Protein AF-E3Q0D8-F1 (afdb_monomer)

Solvent-accessible surface area (backbone atoms only — not comparable to full-atom values): 6559 Å² total; per-residue (Å²): 130,74,66,62,73,52,66,39,79,64,91,61,89,80,57,97,42,73,70,54,37,69,76,70,56,56,75,37,83,59,59,44,52,78,49,40,31,34,50,74,58,92,93,47,76,46,77,37,57,70,20,91,94,36,75,46,82,77,74,48,62,38,68,51,99,88,40,67,55,82,80,84,57,82,98,58,88,88,88,84,88,85,88,58,92,84,63,55,92,96,65,84,92,84,132

Organism: NCBI:txid41248

Foldseek 3Di:
DPWWDDWDWDDDPQDPDPVCCVVPIDTHGDPCCQAFVWDDDDPDIDGDQDHPPDGTDDTFDAPDNPHGDDDPPVVHDDDDDDDCVPPDPPDDDDD

Nearest PDB structures (foldseek):
  4xeb-assembly1_A  TM=9.530E-01  e=1.441E-03  Talaromyces funiculosus
  2yok-assembly1_A  TM=9.432E-01  e=2.508E-03  Trichoderma harzianum
  1z3t-assembly1_A  TM=9.391E-01  e=4.644E-03  Phanerodontia chrysosporium

Mean predicted aligned error: 7.26 Å

pLDDT: mean 85.74, std 16.74, range [37.97, 98.19]

Radius of gyration: 16.51 Å; Cα contacts (8 Å, |Δi|>4): 101; chains: 1; bounding box: 48×28×31 Å

Secondary structure (DSSP, 8-state):
--B----EE--S---SSHHHHHHH--EE---TTTTT-EEEETTEEEE-SEETTEE-----BBSSSS-B-----TT---------TT--TT-----

Structure (mmCIF, N/CA/C/O backbone):
data_AF-E3Q0D8-F1
#
_entry.id   AF-E3Q0D8-F1
#
loop_
_atom_site.group_PDB
_atom_site.id
_atom_site.type_symbol
_atom_site.label_atom_id
_atom_site.label_alt_id
_atom_site.label_comp_id
_atom_site.label_asym_id
_atom_site.label_entity_id
_atom_site.label_seq_id
_atom_site.pdbx_PDB_ins_code
_atom_site.Cartn_x
_atom_site.Cartn_y
_atom_site.Cartn_z
_atom_site.occupancy
_atom_site.B_iso_or_equiv
_atom_site.auth_seq_id
_atom_site.auth_comp_id
_atom_site.auth_asym_id
_atom_site.auth_atom_id
_atom_site.pdbx_PDB_model_num
ATOM 1 N N . THR A 1 1 ? -5.169 11.570 0.676 1.00 37.97 1 THR A N 1
ATOM 2 C CA . THR A 1 1 ? -5.044 10.106 0.767 1.00 37.97 1 THR A CA 1
ATOM 3 C C . THR A 1 1 ? -3.684 9.784 1.361 1.00 37.97 1 THR A C 1
ATOM 5 O O . THR A 1 1 ? -2.697 9.794 0.642 1.00 37.97 1 THR A O 1
ATOM 8 N N . LYS A 1 2 ? -3.605 9.664 2.697 1.00 43.53 2 LYS A N 1
ATOM 9 C CA . LYS A 1 2 ? -2.380 9.280 3.418 1.00 43.53 2 LYS A CA 1
ATOM 10 C C . LYS A 1 2 ? -2.266 7.773 3.329 1.00 43.53 2 LYS A C 1
ATOM 12 O O . LYS A 1 2 ? -2.866 7.052 4.115 1.00 43.53 2 LYS A O 1
ATOM 17 N N . LEU A 1 3 ? -1.604 7.299 2.298 1.00 49.88 3 LEU A N 1
ATOM 18 C CA . LEU A 1 3 ? -1.461 5.879 2.091 1.00 49.88 3 LEU A CA 1
ATOM 19 C C . LEU A 1 3 ? 0.013 5.627 1.832 1.00 49.88 3 LEU A C 1
ATOM 21 O O . LEU A 1 3 ? 0.626 6.317 1.020 1.00 49.88 3 LEU A O 1
ATOM 25 N N . LEU A 1 4 ? 0.492 4.562 2.475 1.00 55.09 4 LEU A N 1
ATOM 26 C CA . LEU A 1 4 ? 1.740 3.857 2.221 1.00 55.09 4 LEU A CA 1
ATOM 27 C C . LEU A 1 4 ? 2.957 4.400 3.001 1.00 55.09 4 LEU A C 1
ATOM 29 O O . LEU A 1 4 ? 3.336 5.565 2.898 1.00 55.09 4 LEU A O 1
ATOM 33 N N . HIS A 1 5 ? 3.582 3.503 3.770 1.00 50.09 5 HIS A N 1
ATOM 34 C CA . HIS A 1 5 ? 4.936 3.630 4.314 1.00 50.09 5 HIS A CA 1
ATOM 35 C C . HIS A 1 5 ? 5.733 2.395 3.849 1.00 50.09 5 HIS A C 1
ATOM 37 O O . HIS A 1 5 ? 5.697 1.336 4.471 1.00 50.09 5 HIS A O 1
ATOM 43 N N . GLY A 1 6 ? 6.369 2.495 2.686 1.00 50.31 6 GLY A N 1
ATOM 44 C CA . GLY A 1 6 ? 7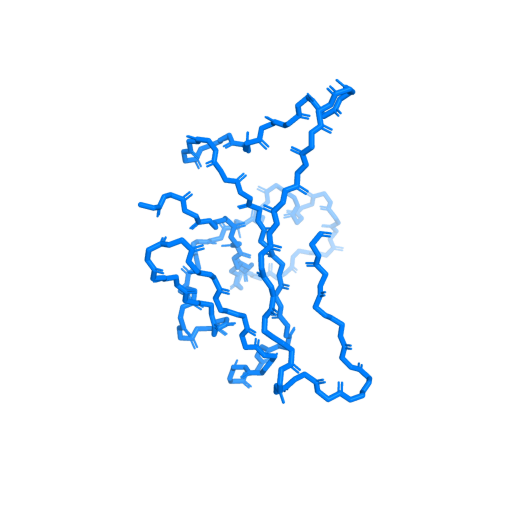.405 1.607 2.184 1.00 50.31 6 GLY A CA 1
ATOM 45 C C . GLY A 1 6 ? 8.721 2.359 2.305 1.00 50.31 6 GLY A C 1
ATOM 46 O O . GLY A 1 6 ? 8.806 3.513 1.896 1.00 50.31 6 GLY A O 1
ATOM 47 N N . GLN A 1 7 ? 9.717 1.744 2.926 1.00 48.19 7 GLN A N 1
ATOM 48 C CA . GLN A 1 7 ? 11.027 2.357 3.116 1.00 48.19 7 GLN A CA 1
ATOM 49 C C . GLN A 1 7 ? 12.081 1.558 2.353 1.00 48.19 7 GLN A C 1
ATOM 51 O O . GLN A 1 7 ? 12.018 0.327 2.312 1.00 48.19 7 GLN A O 1
ATOM 56 N N . HIS A 1 8 ? 13.024 2.262 1.730 1.00 51.22 8 HIS A N 1
ATOM 57 C CA . HIS A 1 8 ? 14.141 1.670 0.997 1.00 51.22 8 HIS A CA 1
ATOM 58 C C . HIS A 1 8 ? 15.390 1.644 1.885 1.00 51.22 8 HIS A C 1
ATOM 60 O O . HIS A 1 8 ? 15.632 2.581 2.642 1.00 51.22 8 HIS A O 1
ATOM 66 N N . LEU A 1 9 ? 16.194 0.583 1.807 1.00 51.81 9 LEU A N 1
ATOM 67 C CA . LEU A 1 9 ? 17.475 0.521 2.515 1.00 51.81 9 LEU A CA 1
ATOM 68 C C . LEU A 1 9 ? 18.547 1.230 1.680 1.00 51.81 9 LEU A C 1
ATOM 70 O O . LEU A 1 9 ? 18.930 0.740 0.618 1.00 51.81 9 LEU A O 1
ATOM 74 N N . GLY A 1 10 ? 19.037 2.373 2.160 1.00 49.75 10 GLY A N 1
ATOM 75 C CA . GLY A 1 10 ? 20.136 3.098 1.526 1.00 49.75 10 GLY A CA 1
ATOM 76 C C . GLY A 1 10 ? 21.464 2.328 1.605 1.00 49.75 10 GLY A C 1
ATOM 77 O O . GLY A 1 10 ? 21.812 1.741 2.631 1.00 49.75 10 GLY A O 1
ATOM 78 N N . HIS A 1 11 ? 22.241 2.335 0.517 1.00 49.47 11 HIS A N 1
ATOM 79 C CA . HIS A 1 11 ? 23.555 1.684 0.442 1.00 49.47 11 HIS A CA 1
ATOM 80 C C . HIS A 1 11 ? 24.655 2.534 1.110 1.00 49.47 11 HIS A C 1
ATOM 82 O O . HIS A 1 11 ? 25.438 3.217 0.449 1.00 49.47 11 HIS A O 1
ATOM 88 N N . HIS A 1 12 ? 24.763 2.453 2.436 1.00 54.84 12 HIS A N 1
ATOM 89 C CA . HIS A 1 12 ? 26.030 2.685 3.139 1.00 54.84 12 HIS A CA 1
ATOM 90 C C . HIS A 1 12 ? 26.791 1.363 3.298 1.00 54.84 12 HIS A C 1
ATOM 92 O O . HIS A 1 12 ? 26.188 0.292 3.270 1.00 54.84 12 HIS A O 1
ATOM 98 N N . SER A 1 13 ? 28.126 1.423 3.389 1.00 60.03 13 SER A N 1
ATOM 99 C CA . SER A 1 13 ? 29.011 0.252 3.513 1.00 60.03 13 SER A CA 1
ATOM 100 C C . SER A 1 13 ? 28.435 -0.767 4.500 1.00 60.03 13 SER A C 1
ATOM 102 O O . SER A 1 13 ? 28.353 -0.476 5.692 1.00 60.03 13 SER A O 1
ATOM 104 N N . LEU A 1 14 ? 27.999 -1.926 3.992 1.00 60.16 14 LEU A N 1
ATOM 105 C CA . LEU A 1 14 ? 27.160 -2.848 4.754 1.00 60.16 14 LEU A CA 1
ATOM 106 C C . LEU A 1 14 ? 27.906 -3.367 5.996 1.00 60.16 14 LEU A C 1
ATOM 108 O O . LEU A 1 14 ? 28.975 -3.978 5.865 1.00 60.16 14 LEU A O 1
ATOM 112 N N . PRO A 1 15 ? 27.375 -3.141 7.205 1.00 63.69 15 PRO A N 1
ATOM 113 C CA . PRO A 1 15 ? 28.027 -3.585 8.424 1.00 63.69 15 PRO A CA 1
ATOM 114 C C . PRO A 1 15 ? 27.990 -5.112 8.573 1.00 63.69 15 PRO A C 1
ATOM 116 O O . PRO A 1 15 ? 26.995 -5.768 8.281 1.00 63.69 15 PRO A O 1
ATOM 119 N N . ARG A 1 16 ? 29.093 -5.693 9.067 1.00 72.19 16 ARG A N 1
ATOM 120 C CA . ARG A 1 16 ? 29.286 -7.156 9.176 1.00 72.19 16 ARG A CA 1
ATOM 121 C C . ARG A 1 16 ? 28.489 -7.832 10.301 1.00 72.19 16 ARG A C 1
ATOM 123 O O . ARG A 1 16 ? 28.617 -9.041 10.480 1.00 72.19 16 ARG A O 1
ATOM 130 N N . SER A 1 17 ? 27.719 -7.088 11.093 1.00 77.88 17 SER A N 1
ATOM 131 C CA . SER A 1 17 ? 26.917 -7.645 12.185 1.00 77.88 17 SER A CA 1
ATOM 132 C C . SER A 1 17 ? 25.548 -6.979 12.281 1.00 77.88 17 SER A C 1
ATOM 134 O O . SER A 1 17 ? 25.378 -5.799 11.971 1.00 77.88 17 SER A O 1
ATOM 136 N N . TYR A 1 18 ? 24.570 -7.754 12.750 1.00 74.00 18 TYR A N 1
ATOM 137 C CA . TYR A 1 18 ? 23.183 -7.317 12.905 1.00 74.00 18 TYR A CA 1
ATOM 138 C C . TYR A 1 18 ? 23.045 -6.074 13.799 1.00 74.00 18 TYR A C 1
ATOM 140 O O . TYR A 1 18 ? 22.316 -5.147 13.456 1.00 74.00 18 TYR A O 1
ATOM 148 N N . HIS A 1 19 ? 23.785 -6.027 14.912 1.00 74.00 19 HIS A N 1
ATOM 149 C CA . HIS A 1 19 ? 23.765 -4.882 15.826 1.00 74.00 19 HIS A CA 1
ATOM 150 C C . HIS A 1 19 ? 24.190 -3.586 15.133 1.00 74.00 19 HIS A C 1
ATOM 152 O O . HIS A 1 19 ? 23.486 -2.585 15.222 1.00 74.00 19 HIS A O 1
ATOM 158 N N . VAL A 1 20 ? 25.285 -3.629 14.373 1.00 74.94 20 VAL A N 1
ATOM 159 C CA . VAL A 1 20 ? 25.798 -2.445 13.677 1.00 74.94 20 VAL A CA 1
ATOM 160 C C . VAL A 1 20 ? 24.859 -2.036 12.532 1.00 74.94 20 VAL A C 1
ATOM 162 O O . VAL A 1 20 ? 24.640 -0.848 12.322 1.00 74.94 20 VAL A O 1
ATOM 165 N N . CYS A 1 21 ? 24.217 -2.991 11.849 1.00 74.69 21 CYS A N 1
ATOM 166 C CA . CYS A 1 21 ? 23.191 -2.697 10.839 1.00 74.69 21 CYS A CA 1
ATOM 167 C C . CY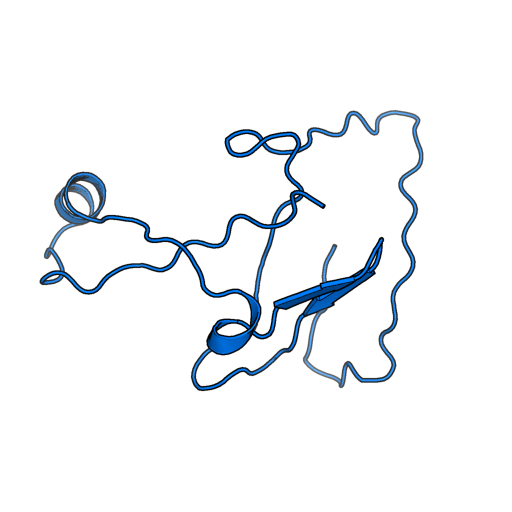S A 1 21 ? 21.987 -1.947 11.410 1.00 74.69 21 CYS A C 1
ATOM 169 O O . CYS A 1 21 ? 21.455 -1.062 10.749 1.00 74.69 21 CYS A O 1
ATOM 171 N N . ARG A 1 22 ? 21.557 -2.285 12.628 1.00 74.31 22 ARG A N 1
ATOM 172 C CA . ARG A 1 22 ? 20.392 -1.649 13.25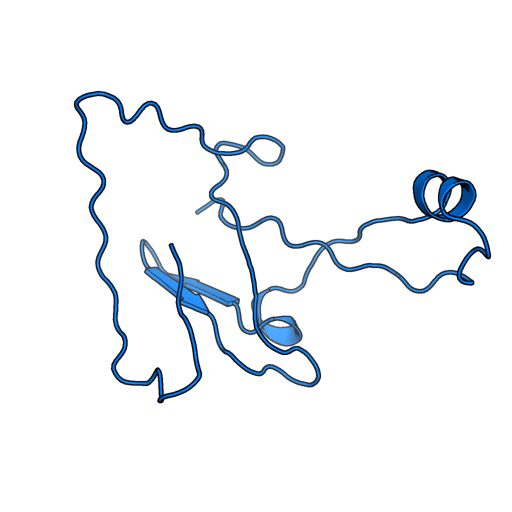1 1.00 74.31 22 ARG A CA 1
ATOM 173 C C . ARG A 1 22 ? 20.680 -0.232 13.742 1.00 74.31 22 ARG A C 1
ATOM 175 O O . ARG A 1 22 ? 19.773 0.587 13.784 1.00 74.31 22 ARG A O 1
ATOM 182 N N . GLU A 1 23 ? 21.916 0.032 14.148 1.00 74.62 23 GLU A N 1
ATOM 183 C CA . GLU A 1 23 ? 22.327 1.337 14.677 1.00 74.62 23 GLU A CA 1
ATOM 184 C C . GLU A 1 23 ? 22.747 2.317 13.576 1.00 74.62 23 GLU A C 1
ATOM 186 O O . GLU A 1 23 ? 22.566 3.520 13.736 1.00 74.62 23 GLU A O 1
ATOM 191 N N . GLN A 1 24 ? 23.304 1.816 12.469 1.00 73.62 24 GLN A N 1
ATOM 192 C CA . GLN A 1 24 ? 23.838 2.647 11.381 1.00 73.62 24 GLN A CA 1
ATOM 193 C C . GLN A 1 24 ? 22.975 2.637 10.116 1.00 73.62 24 GLN A C 1
ATOM 195 O O . GLN A 1 24 ? 23.149 3.496 9.254 1.00 73.62 24 GLN A O 1
ATOM 200 N N . GLY A 1 25 ? 22.079 1.661 9.968 1.00 66.38 25 GLY A N 1
ATOM 201 C CA . GLY A 1 25 ? 21.179 1.579 8.825 1.00 66.38 25 GLY A CA 1
ATOM 202 C C . GLY A 1 25 ? 20.088 2.640 8.911 1.00 66.38 25 GLY A C 1
ATOM 203 O O . GLY A 1 25 ? 19.357 2.698 9.898 1.00 66.38 25 GLY A O 1
ATOM 204 N N . ALA A 1 26 ? 19.963 3.452 7.862 1.00 75.62 26 ALA A N 1
ATOM 205 C CA . ALA A 1 26 ? 18.833 4.348 7.674 1.00 75.62 26 ALA A CA 1
ATOM 206 C C . ALA A 1 26 ? 17.831 3.716 6.704 1.00 75.62 26 ALA A C 1
ATOM 208 O O . ALA A 1 26 ? 18.200 3.120 5.689 1.00 75.62 26 ALA A O 1
ATOM 209 N N . LEU A 1 27 ? 16.557 3.845 7.052 1.00 78.44 27 LEU A N 1
ATOM 210 C CA . LEU A 1 27 ? 15.453 3.559 6.157 1.00 78.44 27 LEU A CA 1
ATOM 211 C C . LEU A 1 27 ? 15.048 4.876 5.498 1.00 78.44 27 LEU A C 1
ATOM 213 O O . LEU A 1 27 ? 14.600 5.800 6.177 1.00 78.44 27 LEU A O 1
ATOM 217 N N . ASP A 1 28 ? 15.245 4.956 4.188 1.00 79.69 28 ASP A N 1
ATOM 218 C CA . ASP A 1 28 ? 14.969 6.147 3.395 1.00 79.69 28 ASP A CA 1
ATOM 219 C C . ASP A 1 28 ? 13.534 6.136 2.856 1.00 79.69 28 ASP A C 1
ATOM 221 O O . ASP A 1 28 ? 12.853 5.103 2.804 1.00 79.69 28 ASP A O 1
ATOM 225 N N . GLY A 1 29 ? 13.075 7.311 2.421 1.00 78.94 29 GLY A N 1
ATOM 226 C CA . GLY A 1 29 ? 11.795 7.458 1.733 1.00 78.94 29 GLY A CA 1
ATOM 227 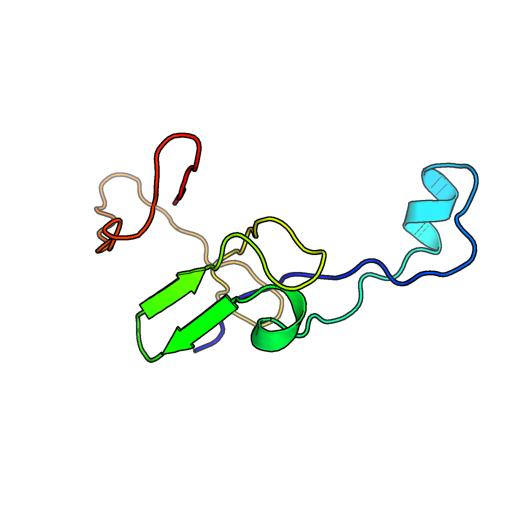C C . GLY A 1 29 ? 11.735 6.672 0.417 1.00 78.94 29 GLY A C 1
ATOM 228 O O . GLY A 1 29 ? 12.755 6.366 -0.199 1.00 78.94 29 GLY A O 1
ATOM 229 N N . ALA A 1 30 ? 10.519 6.360 -0.032 1.00 86.81 30 ALA A N 1
ATOM 230 C CA . ALA A 1 30 ? 10.269 5.617 -1.264 1.00 86.81 30 ALA A CA 1
ATOM 231 C C . ALA A 1 30 ? 9.638 6.487 -2.356 1.00 86.81 30 ALA A C 1
ATOM 233 O O . ALA A 1 30 ? 8.669 7.207 -2.107 1.00 86.81 30 ALA A O 1
ATOM 234 N N . ASP A 1 31 ? 10.107 6.325 -3.595 1.00 90.56 31 ASP A N 1
ATOM 235 C CA . ASP A 1 31 ? 9.322 6.691 -4.775 1.00 90.56 31 ASP A CA 1
ATOM 236 C C . ASP A 1 31 ? 8.402 5.521 -5.150 1.00 90.56 31 ASP A C 1
ATOM 238 O O . ASP A 1 31 ? 8.781 4.578 -5.851 1.00 90.56 31 ASP A O 1
ATOM 242 N N . TYR A 1 32 ? 7.173 5.575 -4.640 1.00 92.69 32 TYR A N 1
ATOM 243 C CA . TYR A 1 32 ? 6.164 4.531 -4.816 1.00 92.69 32 TYR A CA 1
ATOM 244 C C . TYR A 1 32 ? 5.879 4.194 -6.274 1.00 92.69 32 TYR A C 1
ATOM 246 O O . TYR A 1 32 ? 5.758 3.018 -6.613 1.00 92.69 32 TYR A O 1
ATOM 254 N N . SER A 1 33 ? 5.782 5.202 -7.139 1.00 94.19 33 SER A N 1
ATOM 255 C CA . SER A 1 33 ? 5.346 4.990 -8.516 1.00 94.19 33 SER A CA 1
ATOM 256 C C . SER A 1 33 ? 6.485 4.446 -9.367 1.00 94.19 33 SER A C 1
ATOM 258 O O . SER A 1 33 ? 6.329 3.413 -10.018 1.00 94.19 33 SER A O 1
ATOM 260 N N . THR A 1 34 ? 7.645 5.109 -9.347 1.00 94.44 34 THR A N 1
ATOM 261 C CA . THR A 1 34 ? 8.730 4.778 -10.281 1.00 94.44 34 THR A CA 1
ATOM 262 C C . THR A 1 34 ? 9.564 3.588 -9.824 1.00 94.44 34 THR A C 1
ATOM 264 O O . THR A 1 34 ? 10.052 2.843 -10.670 1.00 94.44 34 THR A O 1
ATOM 267 N N . THR A 1 35 ? 9.705 3.379 -8.511 1.00 93.19 35 THR A N 1
ATOM 268 C CA . THR A 1 35 ? 10.515 2.277 -7.969 1.00 93.19 35 THR A CA 1
ATOM 269 C C . THR A 1 35 ? 9.673 1.029 -7.736 1.00 93.19 35 THR A C 1
ATOM 271 O O . THR A 1 35 ? 10.100 -0.071 -8.071 1.00 93.19 35 THR A O 1
ATOM 274 N N . TYR A 1 36 ? 8.463 1.189 -7.192 1.00 94.31 36 TYR A N 1
ATOM 275 C CA . TYR A 1 36 ? 7.653 0.064 -6.711 1.00 94.31 36 TYR A CA 1
ATOM 276 C C . TYR A 1 36 ? 6.384 -0.188 -7.534 1.00 94.31 36 TYR A C 1
ATOM 278 O O . TYR A 1 36 ? 5.703 -1.187 -7.312 1.00 94.31 36 TYR A O 1
ATOM 286 N N . GLY A 1 37 ? 6.050 0.687 -8.488 1.00 96.44 37 GLY A N 1
ATOM 287 C CA . GLY A 1 37 ? 4.848 0.549 -9.311 1.00 96.44 37 GLY A CA 1
ATOM 288 C C . GLY A 1 37 ? 3.553 0.628 -8.510 1.00 96.44 37 GLY A C 1
ATOM 289 O O . GLY A 1 37 ? 2.561 0.003 -8.887 1.00 96.44 37 GLY A O 1
ATOM 290 N N . ILE A 1 38 ? 3.577 1.367 -7.402 1.00 97.19 38 ILE A N 1
ATOM 291 C CA . ILE A 1 38 ? 2.436 1.578 -6.525 1.00 97.19 38 ILE A CA 1
ATOM 292 C C . ILE A 1 38 ? 1.825 2.944 -6.826 1.00 97.19 38 ILE A C 1
ATOM 294 O O . ILE A 1 38 ? 2.495 3.975 -6.740 1.00 97.19 38 ILE A O 1
ATOM 298 N N . THR A 1 39 ? 0.534 2.961 -7.141 1.00 96.94 39 THR A N 1
ATOM 299 C CA . THR A 1 39 ? -0.226 4.195 -7.366 1.00 96.94 39 THR A CA 1
ATOM 300 C C . THR A 1 39 ? -1.550 4.157 -6.614 1.00 96.94 39 THR A C 1
ATOM 302 O O . THR A 1 39 ? -2.106 3.090 -6.354 1.00 96.94 39 THR A O 1
ATOM 305 N N . SER A 1 40 ? -2.071 5.332 -6.262 1.00 95.75 40 SER A N 1
ATOM 306 C CA . SER A 1 40 ? -3.413 5.470 -5.693 1.00 95.75 40 SER A CA 1
ATOM 307 C C . SER A 1 40 ? -4.201 6.544 -6.431 1.00 95.75 40 SER A C 1
ATOM 309 O O . SER A 1 40 ? -3.634 7.531 -6.903 1.00 95.75 40 SER A O 1
ATOM 311 N N . SER A 1 41 ? -5.509 6.337 -6.546 1.00 95.25 41 SER A N 1
ATOM 312 C CA . SER A 1 41 ? -6.443 7.287 -7.145 1.00 95.25 41 SER A CA 1
ATOM 313 C C . SER A 1 41 ? -7.774 7.181 -6.414 1.00 95.25 41 SER A C 1
ATOM 315 O O . SER A 1 41 ? -8.441 6.155 -6.501 1.00 95.25 41 SER A O 1
ATOM 317 N N . GLY A 1 42 ? -8.150 8.225 -5.672 1.00 93.25 42 GLY A N 1
ATOM 318 C CA . GLY A 1 42 ? -9.339 8.189 -4.820 1.00 93.25 42 GLY A CA 1
ATOM 319 C C . GLY A 1 42 ? -9.232 7.114 -3.733 1.00 93.25 42 GLY A C 1
ATOM 320 O O . GLY A 1 42 ? -8.375 7.213 -2.852 1.00 93.25 42 GLY A O 1
ATOM 321 N N . ASP A 1 43 ? -10.113 6.119 -3.816 1.00 94.38 43 ASP A N 1
ATOM 322 C CA . ASP A 1 43 ? -10.248 4.945 -2.947 1.00 94.38 43 ASP A CA 1
ATOM 323 C C . ASP A 1 43 ? -9.587 3.672 -3.516 1.00 94.38 43 ASP A C 1
ATOM 325 O O . ASP A 1 43 ? -9.578 2.635 -2.855 1.00 94.38 43 ASP A O 1
ATOM 329 N N . ALA A 1 44 ? -8.982 3.748 -4.706 1.00 96.69 44 ALA A N 1
ATOM 330 C CA . ALA A 1 44 ? -8.305 2.627 -5.347 1.00 96.69 44 ALA A CA 1
ATOM 331 C C . ALA A 1 44 ? -6.781 2.657 -5.131 1.00 96.69 44 ALA A C 1
ATOM 333 O O . ALA A 1 44 ? -6.128 3.697 -5.274 1.00 96.69 44 ALA A O 1
ATOM 334 N N . LEU A 1 45 ? -6.206 1.481 -4.864 1.00 97.69 45 LEU A N 1
ATOM 335 C CA . LEU A 1 45 ? -4.768 1.221 -4.774 1.00 97.69 45 LEU A CA 1
ATOM 336 C C . LEU A 1 45 ? -4.374 0.192 -5.841 1.00 97.69 45 LEU A C 1
ATOM 338 O O . LEU A 1 45 ? -4.950 -0.890 -5.900 1.00 97.69 45 LEU A O 1
ATOM 342 N N . THR A 1 46 ? -3.386 0.517 -6.676 1.00 97.75 46 THR A N 1
ATOM 343 C CA . THR A 1 46 ? -2.847 -0.390 -7.701 1.00 97.75 46 THR A CA 1
ATOM 344 C C . THR A 1 46 ? -1.420 -0.788 -7.345 1.00 97.75 46 THR A C 1
ATOM 346 O O . THR A 1 46 ? -0.579 0.078 -7.109 1.00 97.75 46 THR A O 1
ATOM 349 N N . LEU A 1 47 ? -1.146 -2.096 -7.340 1.00 97.62 47 LEU A N 1
ATOM 350 C CA . LEU A 1 47 ? 0.166 -2.678 -7.053 1.00 97.62 47 LEU A CA 1
ATOM 351 C C . LEU A 1 47 ? 0.656 -3.451 -8.283 1.00 97.62 47 LEU A C 1
ATOM 353 O O . LEU A 1 47 ? 0.104 -4.499 -8.620 1.00 97.62 47 LEU A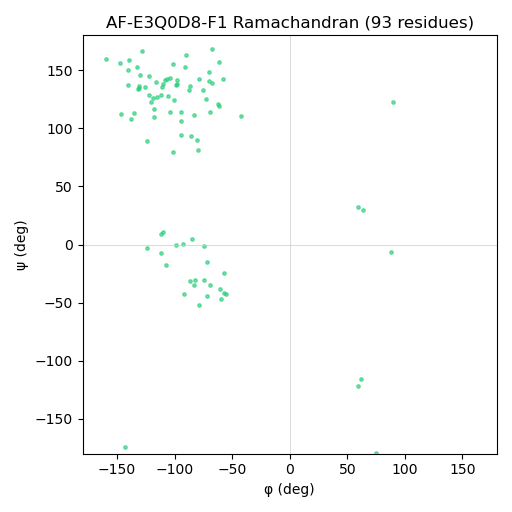 O 1
ATOM 357 N N . LYS A 1 48 ? 1.687 -2.950 -8.972 1.00 97.44 48 LYS A N 1
ATOM 358 C CA . LYS A 1 48 ? 2.322 -3.699 -10.067 1.00 97.44 48 LYS A CA 1
ATOM 359 C C . LYS A 1 48 ? 3.273 -4.757 -9.518 1.00 97.44 48 LYS A C 1
ATOM 361 O O . LYS A 1 48 ? 3.989 -4.516 -8.552 1.00 97.44 48 LYS A O 1
ATOM 366 N N . PHE A 1 49 ? 3.313 -5.916 -10.177 1.00 96.88 49 PHE A N 1
ATOM 367 C CA . PHE A 1 49 ? 4.200 -7.001 -9.763 1.00 96.88 49 PHE A CA 1
ATOM 368 C C . PHE A 1 49 ? 5.675 -6.708 -10.069 1.00 96.88 49 PHE A C 1
ATOM 370 O O . PHE A 1 49 ? 6.503 -6.902 -9.197 1.00 96.88 49 PHE A O 1
ATOM 377 N N . VAL A 1 50 ? 6.020 -6.200 -11.256 1.00 96.19 50 VAL A N 1
ATOM 378 C CA . VAL A 1 50 ? 7.416 -5.871 -11.606 1.00 96.19 50 VAL A CA 1
ATOM 379 C C . VAL A 1 50 ? 7.530 -4.403 -11.995 1.00 96.19 50 VAL A C 1
ATOM 381 O O . VAL A 1 50 ? 6.785 -3.934 -12.858 1.00 96.19 50 VAL A O 1
ATOM 384 N N . THR A 1 51 ? 8.478 -3.693 -11.379 1.00 96.25 51 THR A N 1
ATOM 385 C CA . THR A 1 51 ? 8.849 -2.314 -11.734 1.00 96.25 51 THR A CA 1
ATOM 386 C C . THR A 1 51 ? 10.368 -2.177 -11.710 1.00 96.25 51 THR A C 1
ATO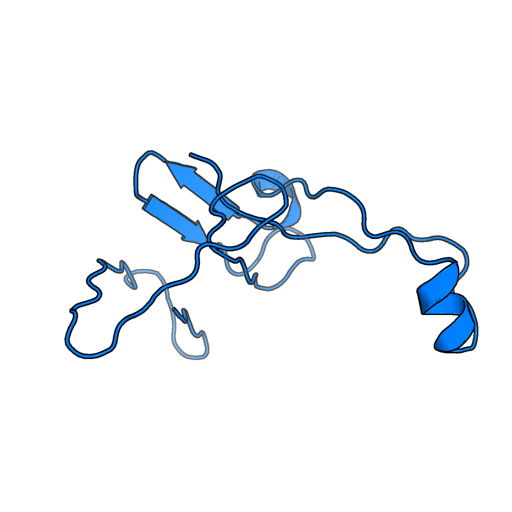M 388 O O . THR A 1 51 ? 10.988 -2.217 -10.651 1.00 96.25 51 THR A O 1
ATOM 391 N N . GLY A 1 52 ? 10.998 -2.055 -12.882 1.00 95.94 52 GLY A N 1
ATOM 392 C CA . GLY A 1 52 ? 12.460 -2.094 -12.978 1.00 95.94 52 GLY A CA 1
ATOM 393 C C . GLY A 1 52 ? 13.017 -3.413 -12.433 1.00 95.94 52 GLY A C 1
ATOM 394 O O . GLY A 1 52 ? 12.646 -4.478 -12.916 1.00 95.94 52 GLY A O 1
ATOM 395 N N . ALA A 1 53 ? 13.888 -3.332 -11.425 1.00 95.56 53 ALA A N 1
ATOM 396 C CA . ALA A 1 53 ? 14.442 -4.493 -10.720 1.00 95.56 53 ALA A CA 1
ATOM 397 C C . ALA A 1 53 ? 13.647 -4.893 -9.457 1.00 95.56 53 ALA A C 1
ATOM 399 O O . ALA A 1 53 ? 14.046 -5.822 -8.760 1.00 95.56 53 ALA A O 1
ATOM 400 N N . ASN A 1 54 ? 12.562 -4.183 -9.126 1.00 93.56 54 ASN A N 1
ATOM 401 C CA . ASN A 1 54 ? 11.726 -4.488 -7.969 1.00 93.56 54 ASN A CA 1
ATOM 402 C C . ASN A 1 54 ? 10.634 -5.506 -8.327 1.00 93.56 54 ASN A C 1
ATOM 404 O O . ASN A 1 54 ? 9.900 -5.315 -9.302 1.00 93.56 54 ASN A O 1
ATOM 408 N N . GLU A 1 55 ? 10.482 -6.526 -7.480 1.00 96.06 55 GLU A N 1
ATOM 409 C CA . GLU A 1 55 ? 9.457 -7.566 -7.580 1.00 96.06 55 GLU A CA 1
ATOM 410 C C . GLU A 1 55 ? 8.532 -7.532 -6.353 1.00 96.06 55 GLU A C 1
ATOM 412 O O . GLU A 1 55 ? 8.944 -7.770 -5.217 1.00 96.06 55 GLU A O 1
ATOM 417 N N . GLY A 1 56 ? 7.256 -7.252 -6.595 1.00 95.19 56 GLY A N 1
ATOM 418 C CA . GLY A 1 56 ? 6.204 -7.172 -5.595 1.00 95.19 56 GLY A CA 1
ATOM 419 C C . GLY A 1 56 ? 6.254 -5.911 -4.734 1.00 95.19 56 GLY A C 1
ATOM 420 O O . GLY A 1 56 ? 7.083 -5.015 -4.893 1.00 95.19 56 GLY A O 1
ATOM 421 N N . SER A 1 57 ? 5.304 -5.826 -3.810 1.00 95.94 57 SER A N 1
ATOM 422 C CA . SER A 1 57 ? 5.250 -4.782 -2.792 1.00 95.94 57 SER A CA 1
ATOM 423 C C . SER A 1 57 ? 4.383 -5.222 -1.614 1.00 95.94 57 SER A C 1
ATOM 425 O O . SER A 1 57 ? 3.560 -6.130 -1.729 1.00 95.94 57 SER A O 1
ATOM 427 N N . ARG A 1 58 ? 4.573 -4.576 -0.461 1.00 95.56 58 ARG A N 1
ATOM 428 C CA . ARG A 1 58 ? 3.686 -4.670 0.702 1.00 95.56 58 ARG A CA 1
ATOM 429 C C . ARG A 1 58 ? 3.564 -3.293 1.329 1.00 95.56 58 ARG A C 1
ATOM 431 O O . ARG A 1 58 ? 4.562 -2.591 1.471 1.00 95.56 58 ARG A O 1
ATOM 438 N N . VAL A 1 59 ? 2.349 -2.927 1.707 1.00 95.00 59 VAL A N 1
ATOM 439 C CA . VAL A 1 59 ? 2.021 -1.601 2.228 1.00 95.00 59 VAL A CA 1
ATOM 440 C C . VAL A 1 59 ? 1.036 -1.717 3.381 1.00 95.00 59 VAL A C 1
ATOM 442 O O . VAL A 1 59 ? 0.336 -2.718 3.506 1.00 95.00 59 VAL A O 1
ATOM 445 N N . TYR A 1 60 ? 0.989 -0.684 4.215 1.00 95.25 60 TYR A N 1
ATOM 446 C CA . TYR A 1 60 ? 0.097 -0.605 5.365 1.00 95.25 60 TYR A CA 1
ATOM 447 C C . TYR A 1 60 ? -0.780 0.641 5.254 1.00 95.25 60 TYR A C 1
ATOM 449 O O . TYR A 1 60 ? -0.335 1.685 4.763 1.00 95.25 60 TYR A O 1
ATOM 457 N N . LEU A 1 61 ? -2.026 0.529 5.714 1.00 95.25 61 LEU A N 1
ATOM 458 C CA . LEU A 1 61 ? -2.913 1.677 5.844 1.00 95.25 61 LEU A CA 1
ATOM 459 C C . LEU A 1 61 ? -2.494 2.508 7.061 1.00 95.25 61 LEU A C 1
ATOM 461 O O . LEU A 1 61 ? -2.265 1.972 8.145 1.00 95.25 61 LEU A O 1
ATOM 465 N N . MET A 1 62 ? -2.406 3.821 6.874 1.00 94.75 62 MET A N 1
ATOM 466 C CA . MET A 1 62 ? -1.903 4.761 7.871 1.00 94.75 62 MET A CA 1
ATOM 467 C C . MET A 1 62 ? -3.040 5.652 8.387 1.00 94.75 62 MET A C 1
ATOM 469 O O . MET A 1 62 ? -3.823 6.168 7.591 1.00 94.75 62 MET A O 1
ATOM 473 N N . ALA A 1 63 ? -3.112 5.859 9.703 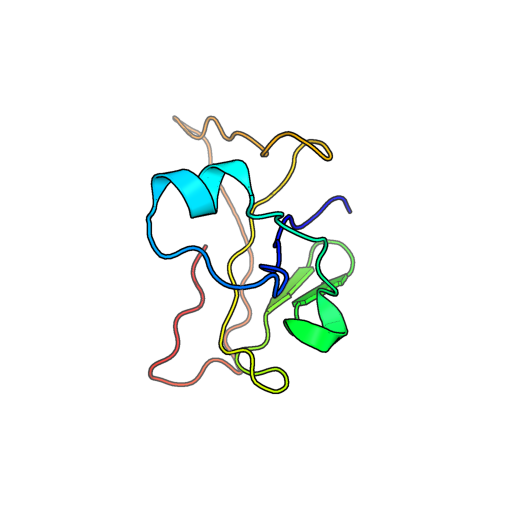1.00 94.62 63 ALA A N 1
ATOM 474 C CA . ALA A 1 63 ? -3.994 6.854 10.322 1.00 94.62 63 ALA A CA 1
ATOM 475 C C . ALA A 1 63 ? -3.353 8.254 10.306 1.00 94.62 63 ALA A C 1
ATOM 477 O O . ALA A 1 63 ? -4.029 9.269 10.128 1.00 94.62 63 ALA A O 1
ATOM 478 N N . SER A 1 64 ? -2.028 8.308 10.457 1.00 94.75 64 SER A N 1
ATOM 479 C CA . SER A 1 64 ? -1.206 9.521 10.413 1.00 94.75 64 SER A CA 1
ATOM 480 C C . SER A 1 64 ? 0.135 9.222 9.726 1.00 94.75 64 SER A C 1
ATOM 482 O O . SER A 1 64 ? 0.327 8.130 9.208 1.00 94.75 64 SER A O 1
ATOM 484 N N . ASP A 1 65 ? 1.082 10.161 9.677 1.00 90.56 65 ASP A N 1
ATOM 485 C CA . ASP A 1 65 ? 2.372 9.888 9.007 1.00 90.56 65 ASP A CA 1
ATOM 486 C C . ASP A 1 65 ? 3.256 8.914 9.804 1.00 90.56 65 ASP A C 1
ATOM 488 O O . ASP A 1 65 ? 4.206 8.351 9.262 1.00 90.56 65 ASP A O 1
ATOM 492 N N . THR A 1 66 ? 2.924 8.698 11.080 1.00 93.94 66 THR A N 1
ATOM 493 C CA . THR A 1 66 ? 3.711 7.909 12.035 1.00 93.94 66 THR A CA 1
ATOM 494 C C . THR A 1 66 ? 2.926 6.765 12.679 1.00 93.94 66 THR A C 1
ATOM 496 O O . THR A 1 66 ? 3.500 6.014 13.462 1.00 93.94 66 THR A O 1
ATOM 499 N N . GLU A 1 67 ? 1.630 6.616 12.385 1.00 94.56 67 GLU A N 1
ATOM 500 C CA . GLU A 1 67 ? 0.763 5.619 13.026 1.00 94.56 67 GLU A CA 1
ATOM 501 C C . GLU A 1 67 ? -0.054 4.838 11.997 1.00 94.56 67 GLU A C 1
ATOM 503 O O . GLU A 1 67 ? -0.683 5.411 11.100 1.00 94.56 67 GLU A O 1
ATOM 508 N N . TYR A 1 68 ? -0.086 3.516 12.163 1.00 95.94 68 TYR A N 1
ATOM 509 C CA . TYR A 1 68 ? -0.944 2.637 11.375 1.00 95.94 68 TYR A CA 1
ATOM 510 C C . TYR A 1 68 ? -2.416 2.824 11.739 1.00 95.94 68 TYR A C 1
ATOM 512 O O . TYR A 1 68 ? -2.765 3.083 12.892 1.00 95.94 68 TYR A O 1
ATOM 520 N N . GLN A 1 69 ? -3.291 2.630 10.754 1.00 96.50 69 GLN A N 1
ATOM 521 C CA . GLN A 1 69 ? -4.716 2.515 11.022 1.00 96.50 69 GLN A CA 1
ATOM 522 C C . GLN A 1 69 ? -4.981 1.202 11.758 1.00 96.50 69 GLN A C 1
ATOM 524 O O . GLN A 1 69 ? -4.829 0.116 11.200 1.00 96.50 69 GLN A O 1
ATOM 529 N N . MET A 1 70 ? -5.411 1.311 13.012 1.00 97.69 70 MET A N 1
ATOM 530 C CA . MET A 1 70 ? -5.835 0.161 13.801 1.00 97.69 70 MET A CA 1
ATOM 531 C C . MET A 1 70 ? -7.311 -0.135 13.548 1.00 97.69 70 MET A C 1
ATOM 533 O O . MET A 1 70 ? -8.147 0.773 13.535 1.00 97.69 70 MET A O 1
ATOM 537 N N . PHE A 1 71 ? -7.634 -1.414 13.376 1.00 96.25 71 PHE A N 1
ATOM 538 C CA . PHE A 1 71 ? -9.000 -1.890 13.202 1.00 96.25 71 PHE A CA 1
ATOM 539 C C . PHE A 1 71 ? -9.408 -2.782 14.377 1.00 96.25 71 PHE A C 1
ATOM 541 O O . PHE A 1 71 ? -8.744 -3.773 14.674 1.00 96.25 71 PHE A O 1
ATOM 548 N N . SER A 1 72 ? -10.536 -2.464 15.010 1.00 97.19 72 SER A N 1
ATOM 549 C CA . SER A 1 72 ? -11.176 -3.313 16.022 1.00 97.19 72 SER A CA 1
ATOM 550 C C . SER A 1 72 ? -12.354 -4.044 15.387 1.00 97.19 72 SER A C 1
ATOM 552 O O . SER A 1 72 ? -13.495 -3.610 15.511 1.00 97.19 72 SER A O 1
ATOM 554 N N . LEU A 1 73 ? -12.082 -5.128 14.659 1.00 97.25 73 LEU A N 1
ATOM 555 C CA . LEU A 1 73 ? -13.085 -5.800 13.816 1.00 97.25 73 LEU A CA 1
ATOM 556 C C . LEU A 1 73 ? -13.962 -6.824 14.550 1.00 97.25 73 LEU A C 1
ATOM 558 O O . LEU A 1 73 ? -14.765 -7.508 13.920 1.00 97.25 73 LEU A O 1
ATOM 562 N N . LEU A 1 74 ? -13.830 -6.960 15.873 1.00 98.06 74 LEU A N 1
ATOM 563 C CA . LEU A 1 74 ? -14.690 -7.869 16.625 1.00 98.06 74 LEU A CA 1
ATOM 564 C C . LEU A 1 74 ? -16.153 -7.426 16.475 1.00 98.06 74 LEU A C 1
ATOM 566 O O . LEU A 1 74 ? -16.508 -6.321 16.877 1.00 98.06 74 LEU A O 1
ATOM 570 N N . ASN A 1 75 ? -16.984 -8.307 15.911 1.00 97.31 75 ASN A N 1
ATOM 571 C CA . ASN A 1 75 ? -18.390 -8.038 15.599 1.00 97.31 75 ASN A CA 1
ATOM 572 C C . ASN A 1 75 ? -18.605 -6.845 14.635 1.00 97.31 75 ASN A C 1
ATOM 574 O O . ASN A 1 75 ? -19.602 -6.134 14.746 1.00 97.31 75 ASN A O 1
ATOM 578 N N . GLN A 1 76 ? -17.668 -6.622 13.704 1.00 98.19 76 GLN A N 1
ATOM 579 C CA . GLN A 1 76 ? -17.787 -5.659 12.602 1.00 98.19 76 GLN A CA 1
ATOM 580 C C . GLN A 1 76 ? -17.474 -6.324 11.252 1.00 98.19 76 GLN A C 1
ATOM 582 O O . GLN A 1 76 ? -16.921 -7.422 11.206 1.00 98.19 76 GLN A O 1
ATOM 587 N N . GLU A 1 77 ? -17.818 -5.649 10.155 1.00 97.88 77 GLU A N 1
ATOM 588 C CA . GLU A 1 77 ? -17.528 -6.085 8.784 1.00 97.88 77 GLU A CA 1
ATOM 589 C C . GLU A 1 77 ? -16.412 -5.229 8.167 1.00 97.88 77 GLU A C 1
ATOM 591 O O . GLU A 1 77 ? -16.345 -4.020 8.392 1.00 97.88 77 GLU A O 1
ATOM 596 N N . PHE A 1 78 ? -15.547 -5.862 7.375 1.00 97.69 78 PHE A N 1
ATOM 597 C CA . PHE A 1 78 ? -14.568 -5.191 6.527 1.00 97.69 78 PHE A CA 1
ATOM 598 C C . PHE A 1 78 ? -14.828 -5.577 5.069 1.00 97.69 78 PHE A C 1
ATOM 600 O O . PHE A 1 78 ? -14.796 -6.760 4.730 1.00 97.69 78 PHE A O 1
ATOM 607 N N . THR A 1 79 ? -15.060 -4.577 4.218 1.00 97.88 79 THR A N 1
ATOM 608 C CA . THR A 1 79 ? -15.474 -4.774 2.823 1.00 97.88 79 THR A CA 1
ATOM 609 C C . THR A 1 79 ? -14.532 -4.039 1.882 1.00 97.88 79 THR A C 1
ATOM 611 O O . THR A 1 79 ? -14.173 -2.886 2.116 1.00 97.88 79 THR A O 1
ATOM 614 N N . PHE A 1 80 ? -14.141 -4.712 0.802 1.00 97.75 80 PHE A N 1
ATOM 615 C CA . PHE A 1 80 ? -13.292 -4.162 -0.247 1.00 97.75 80 PHE A CA 1
ATOM 616 C C . PHE A 1 80 ? -13.664 -4.760 -1.606 1.00 97.75 80 PHE A C 1
ATOM 618 O O . PHE A 1 80 ? -14.217 -5.856 -1.695 1.00 97.75 80 PHE A O 1
ATOM 625 N N . THR A 1 81 ? -13.338 -4.036 -2.672 1.00 98.00 81 THR A N 1
ATOM 626 C CA . THR A 1 81 ? -13.421 -4.528 -4.050 1.00 98.00 81 THR A CA 1
ATOM 627 C C . THR A 1 81 ? -12.028 -4.860 -4.561 1.00 98.00 81 THR A C 1
ATOM 629 O O . THR A 1 81 ? -11.079 -4.131 -4.274 1.00 98.00 81 THR A O 1
ATOM 632 N N . VAL A 1 82 ? -11.905 -5.921 -5.358 1.00 97.31 82 VAL A N 1
ATOM 633 C CA . VAL A 1 82 ? -10.637 -6.322 -5.978 1.00 97.31 82 VAL A CA 1
ATOM 634 C C . VAL A 1 82 ? -10.828 -6.585 -7.468 1.00 97.31 82 VAL A C 1
ATOM 636 O O . VAL A 1 82 ? -11.780 -7.250 -7.872 1.00 97.31 82 VAL A O 1
ATOM 639 N N . ASP A 1 83 ? -9.906 -6.070 -8.280 1.00 97.69 83 ASP A N 1
ATOM 640 C CA . ASP A 1 83 ? -9.765 -6.437 -9.687 1.00 97.69 83 ASP A CA 1
ATOM 641 C C . ASP A 1 83 ? -8.558 -7.372 -9.844 1.00 97.69 83 ASP A C 1
ATOM 643 O O . ASP A 1 83 ? -7.414 -6.982 -9.611 1.00 97.69 83 ASP A O 1
ATOM 647 N N . MET A 1 84 ? -8.824 -8.623 -10.225 1.00 96.81 84 MET A N 1
ATOM 648 C CA . MET A 1 84 ? -7.809 -9.658 -10.458 1.00 96.81 84 MET A CA 1
ATOM 649 C C . MET A 1 84 ? -7.665 -10.018 -11.942 1.00 96.81 84 MET A C 1
ATOM 651 O O . MET A 1 84 ? -6.998 -10.996 -12.270 1.00 96.81 84 MET A O 1
ATOM 655 N N . SER A 1 85 ? -8.271 -9.249 -12.853 1.00 97.88 85 SER A N 1
ATOM 656 C CA . SER A 1 85 ? -8.298 -9.547 -14.295 1.00 97.88 85 SER A CA 1
ATOM 657 C C . SER A 1 85 ? -6.909 -9.702 -14.929 1.00 97.88 85 SER A C 1
ATOM 659 O O . SER A 1 85 ? -6.761 -10.408 -15.924 1.00 97.88 85 SER A O 1
ATOM 661 N N . HIS A 1 86 ? -5.885 -9.092 -14.326 1.00 96.38 86 HIS A N 1
ATOM 662 C CA . HIS A 1 86 ? -4.492 -9.138 -14.775 1.00 96.38 86 HIS A CA 1
ATOM 663 C C . HIS A 1 86 ? -3.565 -9.921 -13.824 1.00 96.38 86 HIS A C 1
ATOM 665 O O . HIS A 1 86 ? -2.346 -9.901 -14.000 1.00 96.38 86 HIS A O 1
ATOM 671 N N . LEU A 1 87 ? -4.114 -10.615 -12.819 1.00 96.44 87 LEU A N 1
ATOM 672 C CA . LEU A 1 87 ? -3.338 -11.417 -11.873 1.00 96.44 87 LEU A CA 1
ATOM 673 C C . LEU A 1 87 ? -3.283 -12.881 -12.335 1.00 96.44 87 LEU A C 1
ATOM 675 O O . LEU A 1 87 ? -4.186 -13.673 -12.076 1.0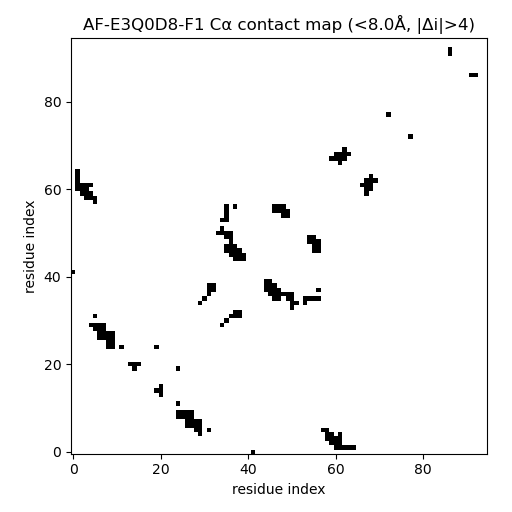0 96.44 87 LEU A O 1
ATOM 679 N N . GLY A 1 88 ? -2.214 -13.231 -13.052 1.00 95.06 88 GLY A N 1
ATOM 680 C CA . GLY A 1 88 ? -1.991 -14.588 -13.555 1.00 95.06 88 GLY A CA 1
ATOM 681 C C . GLY A 1 88 ? -1.713 -15.629 -12.461 1.00 95.06 88 GLY A C 1
ATOM 682 O O . GLY A 1 88 ? -1.437 -15.305 -11.305 1.00 95.06 88 GLY A O 1
ATOM 683 N N . CYS A 1 89 ? -1.740 -16.908 -12.846 1.00 96.50 89 CYS A N 1
ATOM 684 C CA . CYS A 1 89 ? -1.389 -18.018 -11.957 1.00 96.50 89 CYS A CA 1
ATOM 685 C C . CYS A 1 89 ? 0.039 -17.874 -11.404 1.00 96.50 89 CYS A C 1
ATOM 687 O O . CYS A 1 89 ? 0.951 -17.469 -12.121 1.00 96.50 89 CYS A O 1
ATOM 689 N N . GLY A 1 90 ? 0.234 -18.253 -10.139 1.00 95.62 90 GLY A N 1
ATOM 690 C CA . GLY A 1 90 ? 1.523 -18.141 -9.446 1.00 95.62 90 GLY A CA 1
ATOM 691 C C . GLY A 1 90 ? 1.760 -16.792 -8.759 1.00 95.62 90 GLY A C 1
ATOM 692 O O . GLY A 1 90 ? 2.732 -16.664 -8.020 1.00 95.62 90 GLY A O 1
ATOM 693 N N . LEU A 1 91 ? 0.865 -15.815 -8.944 1.00 97.06 91 LEU A N 1
ATOM 694 C CA . LEU A 1 91 ? 0.874 -14.544 -8.220 1.00 97.06 91 LEU A CA 1
ATOM 695 C C . LEU A 1 91 ? -0.167 -14.541 -7.093 1.00 97.06 91 LEU A C 1
ATOM 697 O O . LEU A 1 91 ? -1.167 -15.255 -7.151 1.00 97.06 91 LEU A O 1
ATOM 701 N N . ASN A 1 92 ? 0.066 -13.717 -6.069 1.00 96.81 92 ASN A N 1
ATOM 702 C CA . ASN A 1 92 ? -0.830 -13.569 -4.9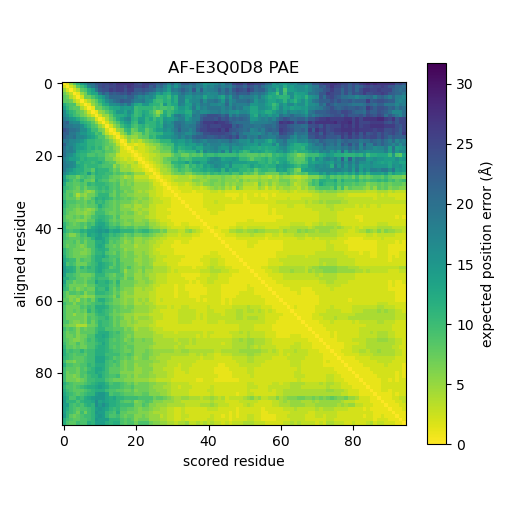24 1.00 96.81 92 ASN A CA 1
ATOM 703 C C . ASN A 1 92 ? -1.015 -12.085 -4.570 1.00 96.81 92 ASN A C 1
ATOM 705 O O . ASN A 1 92 ? -0.068 -11.430 -4.136 1.00 96.81 92 ASN A O 1
ATOM 709 N N . GLY A 1 93 ? -2.233 -11.572 -4.758 1.00 95.50 93 GLY A N 1
ATOM 710 C CA . GLY A 1 93 ? -2.659 -10.268 -4.257 1.00 95.50 93 GLY A CA 1
ATOM 711 C C . GLY A 1 93 ? -3.360 -10.454 -2.918 1.00 95.50 93 GLY A C 1
ATOM 712 O O . GLY A 1 93 ? -4.483 -10.948 -2.887 1.00 95.50 93 GLY A O 1
ATOM 713 N N . ALA A 1 94 ? -2.686 -10.087 -1.829 1.00 96.44 94 ALA A N 1
ATOM 714 C CA . ALA A 1 94 ? -3.166 -10.307 -0.469 1.00 96.44 94 ALA A CA 1
ATOM 715 C C . ALA A 1 94 ? -3.601 -8.995 0.196 1.00 96.44 94 ALA A C 1
ATOM 717 O O . ALA A 1 94 ? -2.933 -7.969 0.037 1.00 96.44 94 ALA A O 1
ATOM 718 N N . LEU A 1 95 ? -4.691 -9.072 0.962 1.00 92.88 95 LEU A N 1
ATOM 719 C CA . LEU A 1 95 ? -5.201 -8.024 1.839 1.00 92.88 95 LEU A CA 1
ATOM 720 C C . LEU A 1 95 ? -5.498 -8.618 3.217 1.00 92.88 95 LEU A C 1
ATOM 722 O O . LEU A 1 95 ? -6.097 -9.717 3.253 1.00 92.88 95 LEU A O 1
#

Sequence (95 aa):
TKLLHGQHLGHHSLPRSYHVCREQGALDGADYSTTYGITSSGDALTLKFVTGANEGSRVYLMASDTEYQMFSLLNQEFTFTVDMSHLGCGLNGAL

InterPro domains:
  IPR001722 Glycoside hydrolase, family 7 [PF00840] (17-95)
  IPR001722 Glycoside hydrolase, family 7 [PR00734] (13-32)
  IPR001722 Glycoside hydrolase, family 7 [PR00734] (68-88)
  IPR001722 Glycoside hydrolase, family 7 [PR00734] (88-95)
  IPR001722 Glycoside hydrolase, family 7 [PTHR33753] (16-95)
  IPR013320 Concanavalin A-like lectin/glucanase domain superfamily [SSF49899] (18-95)
  IPR037019 Glycoside hydrolase family 7, catalytic domain superfamily [G3DSA:2.70.100.10] (3-95)